Protein AF-A0A3N5RTC5-F1 (afdb_monomer_lite)

Sequence (53 aa):
HLVTEGDRLDNITARYLGDPTQFWRVCDANLVLLPDELSDEPGESIRIALPRL

pLDDT: mean 94.17, std 6.93, range [61.97, 97.94]

Foldseek 3Di:
DQADPPDALLVVCCVQVVGSVVSVQQCVQVVHDDSVVQRVDGGDDGDDDHDDD

Radius of gyration: 10.06 Å; chains: 1; bounding box: 22×18×29 Å

Secondary structure (DSSP, 8-state):
-B--TT--HHHHHHHHHS-GGGHHHHHHHHT-SSGGGGTSSTT-B----PPP-

Structure (mmCIF, N/CA/C/O backbone):
data_AF-A0A3N5RTC5-F1
#
_entry.id   AF-A0A3N5RTC5-F1
#
loop_
_atom_site.group_PDB
_atom_site.id
_atom_site.type_symbol
_atom_site.label_atom_id
_atom_site.label_alt_id
_atom_site.label_comp_id
_atom_site.label_asym_id
_atom_site.label_entity_id
_atom_site.label_seq_id
_atom_site.pdbx_PDB_ins_code
_atom_site.Cartn_x
_atom_site.Cartn_y
_atom_site.Cartn_z
_atom_site.occupancy
_atom_site.B_iso_or_equiv
_atom_site.auth_seq_id
_atom_site.auth_comp_id
_atom_site.auth_asym_id
_atom_site.auth_atom_id
_atom_site.pdbx_PDB_model_num
ATOM 1 N N . HIS A 1 1 ? -4.214 6.234 -4.709 1.00 96.75 1 HIS A N 1
ATOM 2 C CA . HIS A 1 1 ? -5.381 5.416 -4.344 1.00 96.75 1 HIS A CA 1
ATOM 3 C C . HIS A 1 1 ? -5.973 6.011 -3.079 1.00 96.75 1 HIS A C 1
ATOM 5 O O . HIS A 1 1 ? -5.191 6.309 -2.189 1.00 96.75 1 HIS A O 1
ATOM 11 N N . LEU A 1 2 ? -7.278 6.288 -3.044 1.00 97.94 2 LEU A N 1
ATOM 12 C CA . LEU A 1 2 ? -7.948 6.769 -1.831 1.00 97.94 2 LEU A CA 1
ATOM 13 C C . LEU A 1 2 ? -8.325 5.542 -1.001 1.00 97.94 2 LEU A C 1
ATOM 15 O O . LEU A 1 2 ? -9.057 4.706 -1.524 1.00 97.94 2 LEU A O 1
ATOM 19 N N . VAL A 1 3 ? -7.803 5.441 0.220 1.00 97.69 3 VAL A N 1
ATOM 20 C CA . VAL A 1 3 ? -8.037 4.309 1.123 1.00 97.69 3 VAL A CA 1
ATOM 21 C C . VAL A 1 3 ? -9.503 4.286 1.536 1.00 97.69 3 VAL A C 1
ATOM 23 O O . VAL A 1 3 ? -10.075 5.309 1.919 1.00 97.69 3 VAL A O 1
ATOM 26 N N . THR A 1 4 ? -10.108 3.112 1.465 1.00 97.62 4 THR A N 1
ATOM 27 C CA . THR A 1 4 ? -11.460 2.818 1.930 1.00 97.62 4 THR A CA 1
ATOM 28 C C . THR A 1 4 ? -11.433 1.701 2.967 1.00 97.62 4 THR A C 1
ATOM 30 O O . THR A 1 4 ? -10.454 0.967 3.090 1.00 97.62 4 THR A O 1
ATOM 33 N N . GLU A 1 5 ? -12.502 1.584 3.754 1.00 96.50 5 GLU A N 1
ATOM 34 C CA . GLU A 1 5 ? -12.601 0.537 4.771 1.00 96.50 5 GLU A CA 1
ATOM 35 C C . GLU A 1 5 ? -12.443 -0.860 4.144 1.00 96.50 5 GLU A C 1
ATOM 37 O O . GLU A 1 5 ? -13.127 -1.207 3.179 1.00 96.50 5 GLU A O 1
ATOM 42 N N . GLY A 1 6 ? -11.535 -1.660 4.709 1.00 94.50 6 GLY A N 1
ATOM 43 C CA . GLY A 1 6 ? -11.239 -3.015 4.240 1.00 94.50 6 GLY A CA 1
ATOM 44 C C . GLY A 1 6 ? -10.226 -3.099 3.093 1.00 94.50 6 GLY A C 1
ATOM 45 O O . GLY A 1 6 ? -9.936 -4.210 2.634 1.00 94.50 6 GLY A O 1
ATOM 46 N N . ASP A 1 7 ? -9.664 -1.975 2.637 1.00 97.12 7 ASP A N 1
ATOM 47 C CA . ASP A 1 7 ? -8.534 -2.008 1.715 1.00 97.12 7 ASP A CA 1
ATOM 48 C C . ASP A 1 7 ? -7.321 -2.706 2.345 1.00 97.12 7 ASP A C 1
ATOM 50 O O . ASP A 1 7 ? -7.021 -2.569 3.528 1.00 97.12 7 ASP A O 1
ATOM 54 N N . ARG A 1 8 ? -6.605 -3.472 1.518 1.00 96.50 8 ARG A N 1
ATOM 55 C CA . ARG A 1 8 ? -5.336 -4.111 1.878 1.00 96.50 8 ARG A CA 1
ATOM 56 C C . ARG A 1 8 ? -4.280 -3.747 0.848 1.00 96.50 8 ARG A C 1
ATOM 58 O O . ARG A 1 8 ? -4.564 -3.744 -0.357 1.00 96.50 8 ARG A O 1
ATOM 65 N N . LEU A 1 9 ? -3.058 -3.465 1.299 1.00 96.88 9 LEU A N 1
ATOM 66 C CA . LEU A 1 9 ? -1.996 -2.983 0.414 1.00 96.88 9 LEU A CA 1
ATOM 67 C C . LEU A 1 9 ? -1.655 -3.970 -0.714 1.00 96.88 9 LEU A C 1
ATOM 69 O O . LEU A 1 9 ? -1.369 -3.541 -1.831 1.00 96.88 9 LEU A O 1
ATOM 73 N N . ASP A 1 10 ? -1.719 -5.279 -0.472 1.00 96.81 10 ASP A N 1
ATOM 74 C CA . ASP A 1 10 ? -1.494 -6.306 -1.495 1.00 96.81 10 ASP A CA 1
ATOM 75 C C . ASP A 1 10 ? -2.550 -6.248 -2.612 1.00 96.81 10 ASP A C 1
ATOM 77 O O . ASP A 1 10 ? -2.196 -6.269 -3.791 1.00 96.81 10 ASP A O 1
ATOM 81 N N . ASN A 1 11 ? -3.828 -6.072 -2.266 1.00 97.62 11 ASN A N 1
ATOM 82 C CA . ASN A 1 11 ? -4.915 -5.894 -3.235 1.00 97.62 11 ASN A CA 1
ATOM 83 C C . ASN A 1 11 ? -4.748 -4.604 -4.051 1.00 97.62 11 ASN A C 1
ATOM 85 O O . ASN A 1 11 ? -4.898 -4.608 -5.276 1.00 97.62 11 ASN A O 1
ATOM 89 N N . ILE A 1 12 ? -4.404 -3.501 -3.382 1.00 97.31 12 ILE A N 1
ATOM 90 C CA . ILE A 1 12 ? -4.117 -2.216 -4.032 1.00 97.31 12 ILE A CA 1
ATOM 91 C C . ILE A 1 12 ? -2.938 -2.374 -4.998 1.00 97.31 12 ILE A C 1
ATOM 93 O O . ILE A 1 12 ? -3.005 -1.946 -6.151 1.00 97.31 12 ILE A O 1
ATOM 97 N N . THR A 1 13 ? -1.871 -3.036 -4.560 1.00 97.19 13 THR A N 1
ATOM 98 C CA . THR A 1 13 ? -0.671 -3.262 -5.367 1.00 97.19 13 THR A CA 1
ATOM 99 C C . THR A 1 13 ? -0.985 -4.138 -6.578 1.00 97.19 13 THR A C 1
ATOM 101 O O . THR A 1 13 ? -0.652 -3.752 -7.696 1.00 97.19 13 THR A O 1
ATOM 104 N N . ALA A 1 14 ? -1.699 -5.254 -6.405 1.00 97.38 14 ALA A N 1
ATOM 105 C CA . 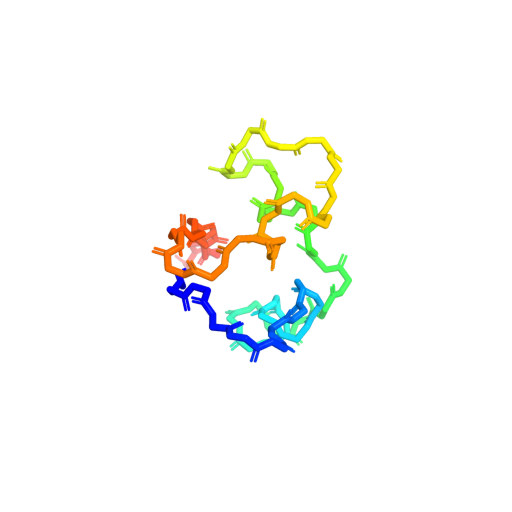ALA A 1 14 ? -2.138 -6.100 -7.514 1.00 97.38 14 ALA A CA 1
ATOM 106 C C . ALA A 1 14 ? -2.982 -5.319 -8.532 1.00 97.38 14 ALA A C 1
ATOM 108 O O . ALA A 1 14 ? -2.785 -5.457 -9.738 1.00 97.38 14 ALA A O 1
ATOM 109 N N . ARG A 1 15 ? -3.881 -4.446 -8.059 1.00 96.31 15 ARG A N 1
ATOM 110 C CA . ARG A 1 15 ? -4.743 -3.622 -8.916 1.00 96.31 15 ARG A CA 1
ATOM 111 C C . ARG A 1 15 ? -3.959 -2.674 -9.819 1.00 96.31 15 ARG A C 1
ATOM 113 O O . ARG A 1 15 ? -4.349 -2.491 -10.969 1.00 96.31 15 ARG A O 1
ATOM 120 N N . TYR A 1 16 ? -2.917 -2.027 -9.302 1.00 96.19 16 TYR A N 1
ATOM 121 C CA . TYR A 1 16 ? -2.205 -0.992 -10.056 1.00 96.19 16 TYR A CA 1
ATOM 122 C C . TYR A 1 16 ? -0.905 -1.467 -10.706 1.00 96.19 16 TYR A C 1
ATOM 124 O O . TYR A 1 16 ? -0.546 -0.955 -11.764 1.00 96.19 16 TYR A O 1
ATOM 132 N N . LEU A 1 17 ? -0.193 -2.409 -10.086 1.00 94.81 17 LEU A N 1
ATOM 133 C CA . LEU A 1 17 ? 1.101 -2.915 -10.557 1.00 94.81 17 LEU A CA 1
ATOM 134 C C . LEU A 1 17 ? 1.010 -4.319 -11.170 1.00 94.81 17 LEU A C 1
ATOM 136 O O . LEU A 1 17 ? 1.994 -4.799 -11.724 1.00 94.81 17 LEU A O 1
ATOM 140 N N . GLY A 1 18 ? -0.146 -4.983 -11.078 1.00 95.88 18 GLY A N 1
ATOM 141 C CA . GLY A 1 18 ? -0.364 -6.336 -11.604 1.00 95.88 18 GLY A CA 1
ATOM 142 C C . GLY A 1 18 ? 0.251 -7.455 -10.757 1.00 95.88 18 GLY A C 1
ATOM 143 O O . GLY A 1 18 ? 0.014 -8.625 -11.041 1.00 95.88 18 GLY A O 1
ATOM 144 N N . ASP A 1 19 ? 1.011 -7.111 -9.716 1.00 95.75 19 ASP A N 1
ATOM 145 C CA . ASP A 1 19 ? 1.725 -8.053 -8.858 1.00 95.75 19 ASP A CA 1
ATOM 146 C C . ASP A 1 19 ? 1.652 -7.598 -7.387 1.00 95.75 19 ASP A C 1
ATOM 148 O O . ASP A 1 19 ? 2.272 -6.589 -7.03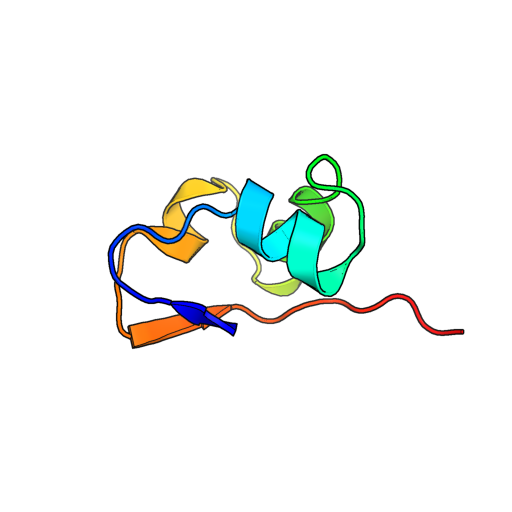6 1.00 95.75 19 ASP A O 1
ATOM 152 N N . PRO A 1 20 ? 0.923 -8.315 -6.507 1.00 96.88 20 PRO A N 1
ATOM 153 C CA . PRO A 1 20 ? 0.792 -7.949 -5.095 1.00 96.88 20 PRO A CA 1
ATOM 154 C C . PRO A 1 20 ? 2.128 -7.970 -4.340 1.00 96.88 20 PRO A C 1
ATOM 156 O O . PRO A 1 20 ? 2.267 -7.290 -3.327 1.00 96.88 20 PRO A O 1
ATOM 159 N N . THR A 1 21 ? 3.128 -8.718 -4.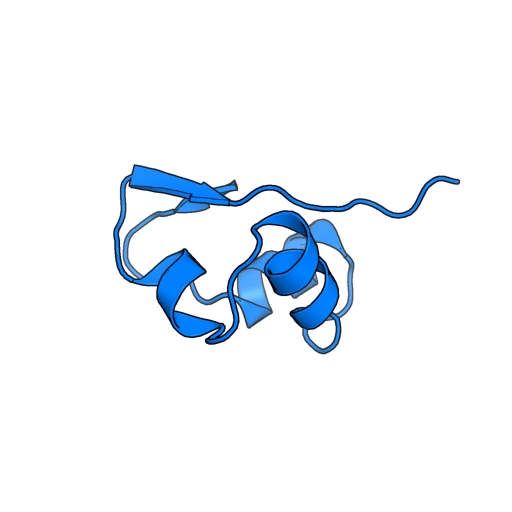820 1.00 96.56 21 THR A N 1
ATOM 160 C CA . THR A 1 21 ? 4.436 -8.834 -4.155 1.00 96.56 21 THR A CA 1
ATOM 161 C C . THR A 1 21 ? 5.317 -7.597 -4.349 1.00 96.56 21 THR A C 1
ATOM 163 O O . THR A 1 21 ? 6.316 -7.427 -3.652 1.00 96.56 21 THR A O 1
ATOM 166 N N . GLN A 1 22 ? 4.923 -6.678 -5.239 1.00 96.19 22 GLN A N 1
ATOM 167 C CA . GLN A 1 22 ? 5.618 -5.409 -5.483 1.00 96.19 22 GLN A CA 1
ATOM 168 C C . GLN A 1 22 ? 5.180 -4.272 -4.549 1.00 96.19 22 GLN A C 1
ATOM 170 O O . GLN A 1 22 ? 5.445 -3.104 -4.840 1.00 96.19 22 GLN A O 1
ATOM 175 N N . PHE A 1 23 ? 4.531 -4.585 -3.423 1.00 96.06 23 PHE A N 1
ATOM 176 C CA . PHE A 1 23 ? 4.021 -3.583 -2.480 1.00 96.06 23 PHE A CA 1
ATOM 177 C C . PHE A 1 23 ? 5.125 -2.655 -1.947 1.00 96.06 23 PHE A C 1
ATOM 179 O O . PHE A 1 23 ? 4.870 -1.481 -1.691 1.00 96.06 23 PHE A O 1
ATOM 186 N N . TRP A 1 24 ? 6.372 -3.137 -1.869 1.00 95.12 24 TRP A N 1
ATOM 187 C CA . TRP A 1 24 ? 7.539 -2.352 -1.453 1.00 95.12 24 TRP A CA 1
ATOM 188 C C . TRP A 1 24 ? 7.751 -1.095 -2.312 1.00 95.12 24 TRP A C 1
ATOM 190 O O . TRP A 1 24 ? 8.175 -0.068 -1.797 1.00 95.12 24 TRP A O 1
ATOM 200 N N . ARG A 1 25 ? 7.368 -1.114 -3.597 1.00 95.62 25 ARG A N 1
ATOM 201 C CA . ARG A 1 25 ? 7.430 0.074 -4.472 1.00 95.62 25 ARG A CA 1
ATOM 202 C C . ARG A 1 25 ? 6.451 1.158 -4.037 1.00 95.62 25 ARG A C 1
ATOM 204 O O . ARG A 1 25 ? 6.704 2.344 -4.234 1.00 95.62 25 ARG A O 1
ATOM 211 N N . VAL A 1 26 ? 5.313 0.744 -3.485 1.00 96.62 26 VAL A N 1
ATOM 212 C CA . VAL A 1 26 ? 4.294 1.642 -2.944 1.00 96.62 26 VAL A CA 1
ATOM 213 C C . VAL A 1 26 ? 4.766 2.200 -1.600 1.00 96.62 26 VAL A C 1
ATOM 215 O O . VAL A 1 26 ? 4.672 3.408 -1.397 1.00 96.62 26 VAL A O 1
ATOM 218 N N . CYS A 1 27 ? 5.356 1.370 -0.734 1.00 96.75 27 CYS A N 1
ATOM 219 C CA . CYS A 1 27 ? 6.019 1.811 0.500 1.00 96.75 27 CYS A CA 1
ATOM 220 C C . CYS A 1 27 ? 7.095 2.876 0.219 1.00 96.75 27 CYS A C 1
ATOM 222 O O . CYS A 1 27 ? 7.010 3.987 0.745 1.00 96.75 27 CYS A O 1
ATOM 224 N N . ASP A 1 28 ? 8.023 2.597 -0.702 1.00 96.00 28 ASP A N 1
ATOM 225 C CA . ASP A 1 28 ? 9.092 3.524 -1.100 1.00 96.00 28 ASP A CA 1
ATOM 226 C C . ASP A 1 28 ? 8.539 4.867 -1.610 1.00 96.00 28 ASP A C 1
ATOM 228 O O . ASP A 1 28 ? 9.042 5.935 -1.261 1.00 96.00 28 ASP A O 1
ATOM 232 N N . ALA A 1 29 ? 7.463 4.843 -2.404 1.00 96.19 29 ALA A N 1
ATOM 233 C CA . ALA A 1 29 ? 6.835 6.049 -2.956 1.00 96.19 29 ALA A CA 1
ATOM 234 C C . ALA A 1 29 ? 6.139 6.935 -1.905 1.00 96.19 29 ALA A C 1
ATOM 236 O O . ALA A 1 29 ? 5.871 8.120 -2.153 1.00 96.19 29 ALA A O 1
ATOM 237 N N . ASN A 1 30 ? 5.809 6.361 -0.748 1.00 96.69 30 ASN A N 1
ATOM 238 C CA . ASN A 1 30 ? 5.148 7.051 0.354 1.00 96.69 30 ASN A CA 1
ATOM 239 C C . ASN A 1 30 ? 6.076 7.288 1.551 1.00 96.69 30 ASN A C 1
ATOM 241 O O . ASN A 1 30 ? 5.651 7.949 2.491 1.00 96.69 30 ASN A O 1
ATOM 245 N N . LEU A 1 31 ? 7.342 6.855 1.475 1.00 96.88 31 LEU A N 1
ATOM 246 C CA . LEU A 1 31 ? 8.327 6.943 2.562 1.00 96.88 31 LEU A CA 1
ATOM 247 C C . LEU A 1 31 ? 7.864 6.224 3.839 1.00 96.88 31 LEU A C 1
ATOM 249 O O . LEU A 1 31 ? 8.126 6.684 4.948 1.00 96.88 31 LEU A O 1
ATOM 253 N N . VAL A 1 32 ? 7.180 5.095 3.663 1.00 96.56 32 VAL A N 1
ATOM 254 C CA . VAL A 1 32 ? 6.634 4.273 4.745 1.00 96.56 32 VAL A CA 1
ATOM 255 C C . VAL A 1 32 ? 7.437 2.984 4.863 1.00 96.56 32 VAL A C 1
ATOM 257 O O . VAL A 1 32 ? 7.755 2.356 3.854 1.00 96.56 32 VAL A O 1
ATOM 260 N N . LEU A 1 33 ? 7.759 2.581 6.094 1.00 92.38 33 LEU A N 1
ATOM 261 C CA . LEU A 1 33 ? 8.505 1.349 6.362 1.00 92.38 33 LEU A CA 1
ATOM 262 C C . LEU A 1 33 ? 7.578 0.147 6.577 1.00 92.38 33 LEU A C 1
ATOM 264 O O . LEU A 1 33 ? 7.883 -0.949 6.108 1.00 92.38 33 LEU A O 1
ATOM 268 N N . LEU A 1 34 ? 6.467 0.345 7.291 1.00 94.81 34 LEU A N 1
ATOM 269 C CA . LEU A 1 34 ? 5.500 -0.705 7.596 1.00 94.81 34 LEU A CA 1
ATOM 270 C C . LEU A 1 34 ? 4.337 -0.647 6.596 1.00 94.81 34 LEU A C 1
ATOM 272 O O . LEU A 1 34 ? 3.625 0.349 6.561 1.00 94.81 34 LEU A O 1
ATOM 276 N N . PRO A 1 35 ? 4.115 -1.694 5.783 1.00 94.19 35 PRO A N 1
ATOM 277 C CA . PRO A 1 35 ? 3.061 -1.720 4.766 1.00 94.19 35 PRO A CA 1
ATOM 278 C C . PRO A 1 35 ? 1.663 -1.333 5.258 1.00 94.19 35 PRO A C 1
ATOM 280 O O . PRO A 1 35 ? 0.944 -0.637 4.541 1.00 94.19 35 PRO A O 1
ATOM 283 N N . ASP A 1 36 ? 1.298 -1.778 6.461 1.00 93.69 36 ASP A N 1
ATOM 284 C CA . ASP A 1 36 ? -0.052 -1.612 7.006 1.00 93.69 36 ASP A CA 1
ATOM 285 C C . ASP A 1 36 ? -0.400 -0.132 7.248 1.00 93.69 36 ASP A C 1
ATOM 287 O O . ASP A 1 36 ? -1.532 0.267 6.978 1.00 93.69 36 ASP A O 1
ATOM 291 N N . GLU A 1 37 ? 0.598 0.716 7.546 1.00 95.75 37 GLU A N 1
ATOM 292 C CA . GLU A 1 37 ? 0.417 2.166 7.745 1.00 95.75 37 GLU A CA 1
ATOM 293 C C . GLU A 1 37 ? -0.240 2.855 6.536 1.00 95.75 37 GLU A C 1
ATOM 295 O O . GLU A 1 37 ? -0.876 3.893 6.681 1.00 95.75 37 GLU A O 1
ATOM 300 N N . LEU A 1 38 ? -0.109 2.296 5.32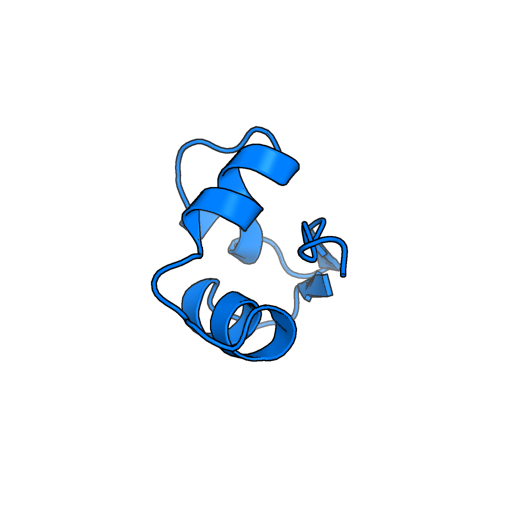6 1.00 96.50 38 LEU A N 1
ATOM 301 C CA . LEU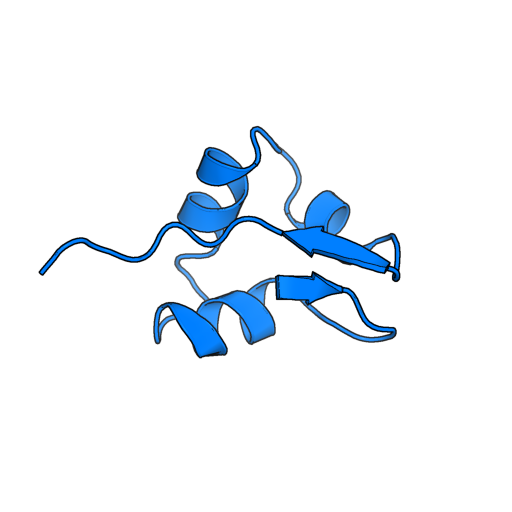 A 1 38 ? -0.709 2.872 4.119 1.00 96.50 38 LEU A CA 1
ATOM 302 C C . LEU A 1 38 ? -2.212 2.615 3.987 1.00 96.50 38 LEU A C 1
ATOM 304 O O . LEU A 1 38 ? -2.854 3.275 3.174 1.00 96.50 38 LEU A O 1
ATOM 308 N N . SER A 1 39 ? -2.760 1.642 4.712 1.00 95.94 39 SER A N 1
ATOM 309 C CA . SER A 1 39 ? -4.175 1.253 4.639 1.00 95.94 39 SER A CA 1
ATOM 310 C C . SER A 1 39 ? -4.900 1.294 5.986 1.00 95.94 39 SER A C 1
ATOM 312 O O . SER A 1 39 ? -6.088 0.982 6.024 1.00 95.94 39 SER A O 1
ATOM 314 N N . ASP A 1 40 ? -4.218 1.691 7.062 1.00 95.00 40 ASP A N 1
ATOM 315 C CA . ASP A 1 40 ? -4.782 1.739 8.416 1.00 95.00 40 ASP A CA 1
ATOM 316 C C . ASP A 1 40 ? -5.881 2.803 8.569 1.00 95.00 40 ASP A C 1
ATOM 318 O O . ASP A 1 40 ? -6.860 2.580 9.280 1.00 95.00 40 ASP A O 1
ATOM 322 N N . GLU A 1 41 ? -5.756 3.936 7.869 1.00 95.44 41 GLU A N 1
ATOM 323 C CA . GLU A 1 41 ? -6.664 5.080 8.006 1.00 95.44 41 GLU A CA 1
ATOM 324 C C . GLU A 1 41 ? -7.465 5.332 6.709 1.00 95.44 41 GLU A C 1
ATOM 326 O O . GLU A 1 41 ? -6.937 5.854 5.716 1.00 95.44 41 GLU A O 1
ATOM 331 N N . PRO A 1 42 ? -8.771 4.991 6.677 1.00 96.56 42 PRO A N 1
ATOM 332 C CA . PRO A 1 42 ? -9.647 5.329 5.562 1.00 96.56 42 PRO A CA 1
ATOM 333 C C . PRO A 1 42 ? -9.692 6.835 5.284 1.00 96.56 42 PRO A C 1
ATOM 335 O O . PRO A 1 42 ? -9.791 7.663 6.186 1.00 96.56 42 PRO A O 1
ATOM 338 N N . GLY A 1 43 ? -9.694 7.197 4.002 1.00 96.69 43 GLY A N 1
ATOM 339 C CA . GLY A 1 43 ? -9.673 8.585 3.543 1.00 96.69 43 GLY A CA 1
ATOM 340 C C . GLY A 1 43 ? -8.275 9.132 3.251 1.00 96.69 43 GLY A C 1
ATOM 341 O O . GLY A 1 43 ? -8.172 10.182 2.612 1.00 96.69 43 GLY A O 1
ATOM 342 N N . GLU A 1 44 ? -7.205 8.425 3.624 1.00 96.31 44 GLU A N 1
ATOM 343 C CA . GLU A 1 44 ? -5.853 8.790 3.206 1.00 96.31 44 GLU A CA 1
ATOM 344 C C . GLU A 1 44 ? -5.575 8.461 1.733 1.00 96.31 44 GLU A C 1
ATOM 346 O O . GLU A 1 44 ? -6.258 7.662 1.085 1.00 96.31 44 GLU A O 1
ATOM 351 N N . SER A 1 45 ? -4.556 9.111 1.165 1.00 97.06 45 SER A N 1
ATOM 352 C CA . SER A 1 45 ? -4.156 8.903 -0.226 1.00 97.06 45 SER A CA 1
ATOM 353 C C . SER A 1 45 ? -2.799 8.214 -0.332 1.00 97.06 45 SER A C 1
ATOM 355 O O . SER A 1 45 ? -1.771 8.811 -0.020 1.00 97.06 45 SER A O 1
ATOM 357 N N . ILE A 1 46 ? -2.779 7.015 -0.908 1.00 97.44 46 ILE A N 1
ATOM 358 C CA . ILE A 1 46 ? -1.548 6.292 -1.239 1.00 97.44 46 ILE A CA 1
ATOM 359 C C . ILE A 1 46 ? -1.043 6.728 -2.619 1.00 97.44 46 ILE A C 1
ATOM 361 O O . ILE A 1 46 ? -1.767 6.620 -3.622 1.00 97.44 46 ILE A O 1
ATOM 365 N N . ARG A 1 47 ? 0.217 7.163 -2.717 1.00 97.19 47 ARG A N 1
ATOM 366 C CA . ARG A 1 47 ? 0.888 7.370 -4.012 1.00 97.19 47 ARG A CA 1
ATOM 367 C C . ARG A 1 47 ? 1.256 6.029 -4.635 1.00 97.19 47 ARG A C 1
ATOM 369 O O . ARG A 1 47 ? 1.861 5.189 -3.982 1.00 97.19 47 ARG A O 1
ATOM 376 N N . ILE A 1 48 ? 0.932 5.849 -5.912 1.00 95.56 48 ILE A N 1
ATOM 377 C CA . ILE A 1 48 ? 1.251 4.627 -6.655 1.00 95.56 48 ILE A CA 1
ATOM 378 C C . ILE A 1 48 ? 2.384 4.924 -7.641 1.00 95.56 48 ILE A C 1
ATOM 380 O O . ILE A 1 48 ? 2.201 5.701 -8.579 1.00 95.56 48 ILE A O 1
ATOM 384 N N . ALA A 1 49 ? 3.549 4.303 -7.441 1.00 84.38 49 ALA A N 1
ATOM 385 C CA . ALA A 1 49 ? 4.685 4.409 -8.355 1.00 84.38 49 ALA A CA 1
ATOM 386 C C . ALA A 1 49 ? 4.502 3.477 -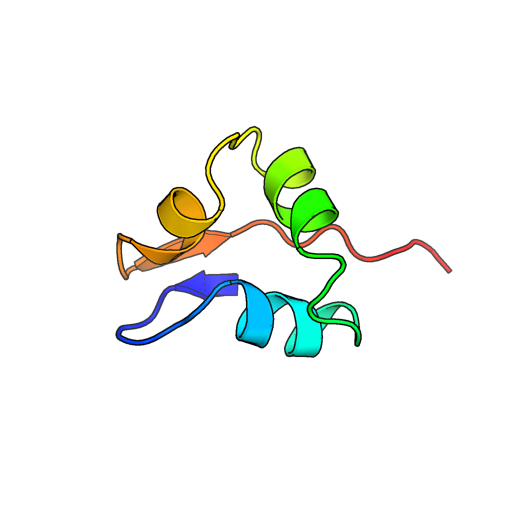9.562 1.00 84.38 49 ALA A C 1
ATOM 388 O O . ALA A 1 49 ? 4.980 2.343 -9.573 1.00 84.38 49 ALA A O 1
ATOM 389 N N . LEU A 1 50 ? 3.791 3.957 -10.584 1.00 81.69 50 LEU A N 1
ATOM 390 C CA . LEU A 1 50 ? 3.642 3.216 -11.835 1.00 81.69 50 LEU A CA 1
ATOM 391 C C . LEU A 1 50 ? 4.995 3.124 -12.568 1.00 81.69 50 LEU A C 1
ATOM 393 O O . LEU A 1 50 ? 5.688 4.143 -12.690 1.00 81.69 50 LEU A O 1
ATOM 397 N N . PRO A 1 51 ? 5.386 1.939 -13.074 1.00 73.31 51 PRO A N 1
ATOM 398 C CA . PRO A 1 51 ? 6.570 1.814 -13.910 1.00 73.31 51 PRO A CA 1
ATOM 399 C C . PRO A 1 51 ? 6.405 2.664 -15.174 1.00 73.31 51 PRO A C 1
ATOM 401 O O . PRO A 1 51 ? 5.344 2.694 -15.797 1.00 73.31 51 PRO A O 1
ATOM 404 N N . ARG A 1 52 ? 7.466 3.389 -15.532 1.00 70.44 52 ARG A N 1
ATOM 405 C CA . ARG A 1 52 ? 7.510 4.176 -16.765 1.00 70.44 52 ARG A CA 1
ATOM 406 C C . ARG A 1 52 ? 7.740 3.202 -17.928 1.00 70.44 52 ARG A C 1
ATOM 408 O O . ARG A 1 52 ? 8.698 2.433 -17.866 1.00 70.44 52 ARG A O 1
ATOM 415 N N . LEU A 1 53 ? 6.828 3.200 -18.903 1.00 61.97 53 LEU A N 1
ATOM 416 C CA . LEU A 1 53 ? 6.958 2.465 -20.168 1.00 61.97 53 LEU A CA 1
ATOM 417 C C . LEU A 1 53 ? 8.026 3.101 -21.064 1.00 61.97 53 LEU A C 1
ATOM 419 O O . LEU A 1 53 ? 8.169 4.346 -20.997 1.00 61.97 53 LEU A O 1
#